Protein AF-D5RA62-F1 (afdb_monomer_lite)

Foldseek 3Di:
DDDDDDDDVPDDDPPVVVVVVCVVVVVPDQKDWDWDWDWDQDPVRDTWIKIKIKIFGVVVTWMWMWIDTPFWIKIWTDDPNDIDIDIGGPPD

Radius of gyration: 18.74 Å; chains: 1; bounding box: 50×47×43 Å

Secondary structure (DSSP, 8-state):
--------TT----HHHHH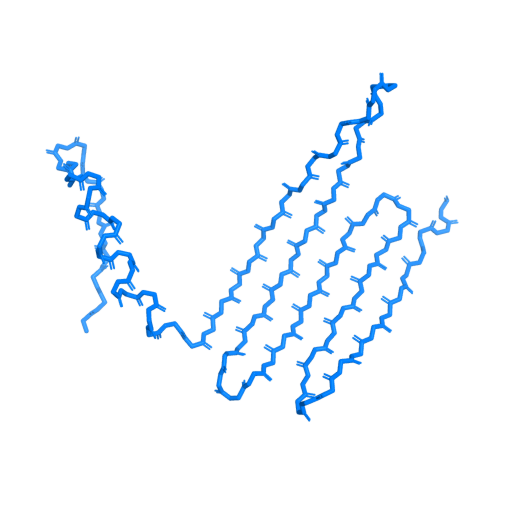HHHHHHHTT--EEEEEEEEEEE-TTS-EEEEEEEEEEEETTEEEEEEEE-SSEEEEEEEETTEEEEEEEE---

pLDDT: mean 85.16, std 15.79, range [36.69, 97.94]

Organism: Fusobacterium nucleatum subsp. nucleatum (strain ATCC 23726 / VPI 4351) (NCBI:txid525283)

Structure (mmCIF, N/CA/C/O backbone):
data_AF-D5RA62-F1
#
_entry.id   AF-D5RA62-F1
#
loop_
_atom_site.group_PDB
_atom_site.id
_atom_site.type_symbol
_atom_site.label_atom_id
_atom_site.label_alt_id
_atom_site.label_comp_id
_atom_site.label_asym_id
_atom_site.label_entity_id
_atom_site.label_seq_id
_atom_site.pdbx_PDB_ins_code
_atom_site.Cartn_x
_atom_site.Cartn_y
_atom_site.Cartn_z
_atom_site.occupancy
_atom_site.B_iso_or_equiv
_atom_site.auth_seq_id
_atom_site.auth_comp_id
_atom_site.auth_asym_id
_atom_site.auth_atom_id
_atom_site.pdbx_PDB_model_num
ATOM 1 N N . MET A 1 1 ? -22.721 14.880 7.371 1.00 37.12 1 MET A N 1
ATOM 2 C CA . MET A 1 1 ? -22.224 16.270 7.427 1.00 37.12 1 MET A CA 1
ATOM 3 C C . MET A 1 1 ? -20.777 16.241 6.966 1.00 37.12 1 MET A C 1
ATOM 5 O O . MET A 1 1 ? -19.951 15.687 7.675 1.00 37.12 1 MET A O 1
ATOM 9 N N . ILE A 1 2 ? -20.496 16.692 5.744 1.00 36.69 2 ILE A N 1
ATOM 10 C CA . ILE A 1 2 ? -19.127 16.777 5.221 1.00 36.69 2 ILE A CA 1
ATOM 11 C C . ILE A 1 2 ? -18.659 18.193 5.552 1.00 36.69 2 ILE A C 1
ATOM 13 O O . ILE A 1 2 ? -19.136 19.148 4.945 1.00 36.69 2 ILE A O 1
ATOM 17 N N . SER A 1 3 ? -17.814 18.346 6.571 1.00 41.31 3 SER A N 1
ATOM 18 C CA . SER A 1 3 ? -17.248 19.653 6.911 1.00 41.31 3 SER A CA 1
ATOM 19 C C . SER A 1 3 ? -16.079 19.940 5.980 1.00 41.31 3 SER A C 1
ATOM 21 O O . SER A 1 3 ? -14.994 19.390 6.149 1.00 41.31 3 SER A O 1
ATOM 23 N N . ILE A 1 4 ? -16.309 20.796 4.988 1.00 53.00 4 ILE A N 1
ATOM 24 C CA . ILE A 1 4 ? -15.243 21.388 4.182 1.00 53.00 4 ILE A CA 1
ATOM 25 C C . ILE A 1 4 ? -14.644 22.517 5.026 1.00 53.00 4 ILE A C 1
ATOM 27 O O . ILE A 1 4 ? -15.302 23.527 5.271 1.00 53.00 4 ILE A O 1
ATOM 31 N N . MET A 1 5 ? -13.425 22.326 5.534 1.00 53.88 5 MET A N 1
ATOM 32 C CA . MET A 1 5 ? -12.701 23.370 6.262 1.00 53.88 5 MET A CA 1
ATOM 33 C C . MET A 1 5 ? -12.103 24.349 5.250 1.00 53.88 5 MET A C 1
ATOM 35 O O . MET A 1 5 ? -11.142 24.027 4.556 1.00 53.88 5 MET A O 1
ATOM 39 N N . SER A 1 6 ? -12.689 25.542 5.154 1.00 48.03 6 SER A N 1
ATOM 40 C CA . SER A 1 6 ? -12.035 26.690 4.530 1.00 48.03 6 SER A CA 1
ATOM 41 C C . SER A 1 6 ? -11.033 27.249 5.539 1.00 48.03 6 SER A C 1
ATOM 43 O O . SER A 1 6 ? -11.420 27.690 6.620 1.00 48.03 6 SER A O 1
ATOM 45 N N . TYR A 1 7 ? -9.744 27.161 5.218 1.00 53.88 7 TYR A N 1
ATOM 46 C CA . TYR A 1 7 ? -8.691 27.814 5.988 1.00 53.88 7 TYR A CA 1
ATOM 47 C C . TYR A 1 7 ? -8.764 29.320 5.700 1.00 53.88 7 TYR A C 1
ATOM 49 O O . TYR A 1 7 ? -8.300 29.766 4.654 1.00 53.88 7 TYR A O 1
ATOM 57 N N . SER A 1 8 ? -9.388 30.098 6.590 1.00 57.78 8 SER A N 1
ATOM 58 C CA . SER A 1 8 ? -9.182 31.549 6.640 1.00 57.78 8 SER A CA 1
ATOM 59 C C . SER A 1 8 ? -7.903 31.843 7.428 1.00 57.78 8 SER A C 1
ATOM 61 O O . SER A 1 8 ? -7.575 31.117 8.368 1.00 57.78 8 SER A O 1
ATOM 63 N N . GLU A 1 9 ? -7.182 32.900 7.051 1.00 56.81 9 GLU A N 1
ATOM 64 C CA . GLU A 1 9 ? -5.845 33.242 7.572 1.00 56.81 9 GLU A CA 1
ATOM 65 C C . GLU A 1 9 ? -5.788 33.442 9.105 1.00 56.81 9 GLU A C 1
ATOM 67 O O . GLU A 1 9 ? -4.717 33.327 9.696 1.00 56.81 9 GLU A O 1
ATOM 72 N N . ASP A 1 10 ? -6.937 33.625 9.769 1.00 57.62 10 ASP A N 1
ATOM 73 C CA . ASP A 1 10 ? -7.022 34.020 11.183 1.00 57.62 10 ASP A CA 1
ATOM 74 C C . ASP A 1 10 ? -7.429 32.909 12.173 1.00 57.62 10 ASP A C 1
ATOM 76 O O . ASP A 1 10 ? -7.523 33.161 13.375 1.00 57.62 10 ASP A O 1
ATOM 80 N N . PHE A 1 11 ? -7.678 31.670 11.725 1.00 59.59 11 PHE A N 1
ATOM 81 C CA . PHE A 1 11 ? -8.054 30.570 12.630 1.00 59.59 11 PHE A CA 1
ATOM 82 C C . PHE A 1 11 ? -7.203 29.320 12.406 1.00 59.59 11 PHE A C 1
ATOM 84 O O . PHE A 1 11 ? -7.578 28.377 11.707 1.00 59.59 11 PHE A O 1
ATOM 91 N N . ILE A 1 12 ? -6.037 29.301 13.052 1.00 70.75 12 ILE A N 1
ATOM 92 C CA . ILE A 1 12 ? -5.169 28.125 13.106 1.00 70.75 12 ILE A CA 1
ATOM 93 C C . ILE A 1 12 ? -5.529 27.331 14.362 1.00 70.75 12 ILE A C 1
ATOM 9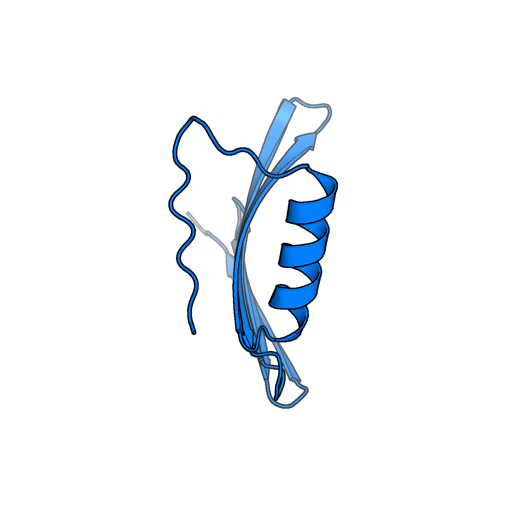5 O O . ILE A 1 12 ? -5.234 27.745 15.484 1.00 70.75 12 ILE A O 1
ATOM 99 N N . LEU A 1 13 ? -6.167 26.174 14.175 1.00 71.56 13 LEU A N 1
ATOM 100 C CA . LEU A 1 13 ? -6.381 25.223 15.265 1.00 71.56 13 LEU A CA 1
ATOM 101 C C . LEU A 1 13 ? -5.036 24.815 15.892 1.00 71.56 13 LEU A C 1
ATOM 103 O O . LEU A 1 13 ? -4.048 24.647 15.169 1.00 71.56 13 LEU A O 1
ATOM 107 N N . PRO A 1 14 ? -4.973 24.581 17.216 1.00 85.81 14 PRO A N 1
ATOM 108 C CA . PRO A 1 14 ? -3.778 24.035 17.840 1.00 85.81 14 PRO A CA 1
ATOM 109 C C . PRO A 1 14 ? -3.348 22.737 17.146 1.00 85.81 14 PRO A C 1
ATOM 111 O O . PRO A 1 14 ? -4.178 21.874 16.859 1.00 85.81 14 PRO A O 1
ATOM 114 N N . LYS A 1 15 ? -2.038 22.550 16.937 1.00 87.62 15 LYS A N 1
ATOM 115 C CA . LYS A 1 15 ? -1.465 21.348 16.292 1.00 87.62 15 LYS A CA 1
ATOM 116 C C . LYS A 1 15 ? -2.052 20.039 16.837 1.00 87.62 15 LYS A C 1
ATOM 118 O O . LYS A 1 15 ? -2.336 19.124 16.070 1.00 87.62 15 LYS A O 1
ATOM 123 N N . LYS A 1 16 ? -2.237 19.961 18.158 1.00 89.88 16 LYS A N 1
ATOM 124 C CA . LYS A 1 16 ? -2.828 18.802 18.837 1.00 89.88 16 LYS A CA 1
ATOM 125 C C . LYS A 1 16 ? -4.254 18.518 18.352 1.00 89.88 16 LYS A C 1
ATOM 127 O O . LYS A 1 16 ? -4.551 17.384 18.000 1.00 89.88 16 LYS A O 1
ATOM 132 N N . GLU A 1 17 ? -5.092 19.546 18.267 1.00 90.44 17 GLU A N 1
ATOM 133 C CA . GLU A 1 17 ? -6.484 19.414 17.833 1.00 90.44 17 GLU A CA 1
ATOM 134 C C . GLU A 1 17 ? -6.586 18.988 16.361 1.00 90.44 17 GLU A C 1
ATOM 136 O O . GLU A 1 17 ? -7.431 18.165 16.012 1.00 90.44 17 GLU A O 1
ATOM 141 N N . ILE A 1 18 ? -5.692 19.488 15.497 1.00 90.38 18 ILE A N 1
ATOM 142 C CA . ILE A 1 18 ? -5.621 19.069 14.087 1.00 90.38 18 ILE A CA 1
ATOM 143 C C . ILE A 1 18 ? -5.310 17.567 13.985 1.00 90.38 18 ILE A C 1
ATOM 145 O O . ILE A 1 18 ? -5.986 16.849 13.248 1.00 90.38 18 ILE A O 1
ATOM 149 N N . ILE A 1 19 ? -4.321 17.079 14.743 1.00 91.25 19 ILE A N 1
ATOM 150 C CA . ILE A 1 19 ? -3.926 15.661 14.741 1.00 91.25 19 ILE A CA 1
ATOM 151 C C . ILE A 1 19 ? -5.049 14.775 15.294 1.00 91.25 19 ILE A C 1
ATOM 153 O O . ILE A 1 19 ? -5.331 13.723 14.720 1.00 91.25 19 ILE A O 1
ATOM 157 N N . GLU A 1 20 ? -5.709 15.191 16.376 1.00 94.44 20 GLU A N 1
ATOM 158 C CA . GLU A 1 20 ? -6.822 14.445 16.978 1.00 94.44 20 GLU A CA 1
ATOM 159 C C . GLU A 1 20 ? -8.010 14.336 16.015 1.00 94.44 20 GLU A C 1
ATOM 161 O O . GLU A 1 20 ? -8.499 13.233 15.769 1.00 94.44 20 GLU A O 1
ATOM 166 N N . LYS A 1 21 ? -8.418 15.448 15.387 1.00 91.88 21 LYS A N 1
ATOM 167 C CA . LYS A 1 21 ? -9.483 15.453 14.370 1.00 91.88 21 LYS A CA 1
ATOM 168 C C . LYS A 1 21 ? -9.128 14.588 13.164 1.00 91.88 21 LYS A C 1
ATOM 170 O O . LYS A 1 21 ? -9.970 13.829 12.692 1.00 91.88 21 LYS A O 1
ATOM 175 N N . PHE A 1 22 ? -7.890 14.671 12.676 1.00 91.25 22 PHE A N 1
ATOM 176 C CA . PHE A 1 22 ? -7.424 13.821 11.580 1.00 91.25 22 PHE A CA 1
ATOM 177 C C . PHE A 1 22 ? -7.471 12.334 11.956 1.00 91.25 22 PHE A C 1
ATOM 179 O O . PHE A 1 22 ? -7.976 11.525 11.182 1.00 91.25 22 PHE A O 1
ATOM 186 N N . THR A 1 23 ? -6.995 11.983 13.153 1.00 93.25 23 THR A N 1
ATOM 187 C CA . THR A 1 23 ? -6.981 10.600 13.658 1.00 93.25 23 THR A CA 1
ATOM 188 C C . THR A 1 23 ? -8.389 10.038 13.818 1.00 93.25 23 THR A C 1
ATOM 190 O O . THR A 1 23 ? -8.629 8.880 13.495 1.00 93.25 23 THR A O 1
ATOM 193 N N . GLU A 1 24 ? -9.336 10.839 14.303 1.00 94.75 24 GL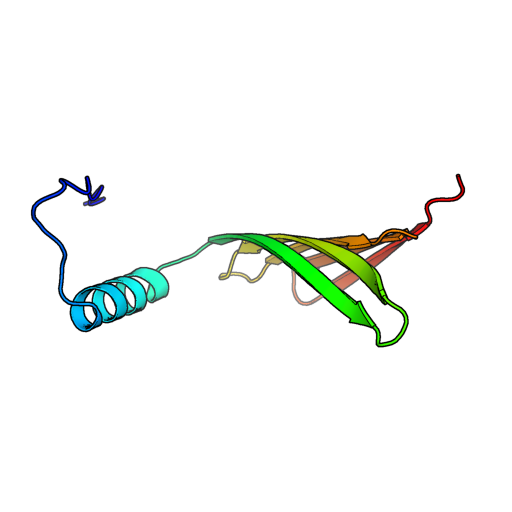U A N 1
ATOM 194 C CA . GLU A 1 24 ? -10.723 10.395 14.440 1.00 94.75 24 GLU A CA 1
ATOM 195 C C . GLU A 1 24 ? -11.387 10.202 13.073 1.00 94.75 24 GLU A C 1
ATOM 197 O O . GLU A 1 24 ? -12.016 9.174 12.820 1.00 94.75 24 GLU A O 1
ATOM 202 N N . ASN A 1 25 ? -11.187 11.149 12.154 1.00 91.31 25 ASN A N 1
ATOM 203 C CA . ASN A 1 25 ? -11.757 11.077 10.812 1.00 91.31 25 ASN A CA 1
ATOM 204 C C . ASN A 1 25 ? -11.173 9.916 9.992 1.00 91.31 25 ASN A C 1
ATOM 206 O O . ASN A 1 25 ? -11.900 9.281 9.225 1.00 91.31 25 ASN A O 1
ATOM 210 N N . SER A 1 26 ? -9.883 9.607 10.164 1.00 89.56 26 SER A N 1
ATOM 211 C CA . SER A 1 26 ? -9.203 8.572 9.382 1.00 89.56 26 SER A CA 1
ATOM 212 C C . SER A 1 26 ? -9.693 7.153 9.682 1.00 89.56 26 SER A C 1
ATOM 214 O O . SER A 1 26 ? -9.649 6.299 8.798 1.00 89.56 26 SER A O 1
ATOM 216 N N . LYS A 1 27 ? -10.263 6.905 10.871 1.00 91.81 27 LYS A N 1
ATOM 217 C CA . LYS A 1 27 ? -10.873 5.613 11.248 1.00 91.81 27 LYS A CA 1
ATOM 218 C C . LYS A 1 27 ? -12.000 5.169 10.312 1.00 91.81 27 LYS A C 1
ATOM 220 O O . LYS A 1 27 ? -12.270 3.975 10.217 1.00 91.81 27 LYS A O 1
ATOM 225 N N . ASN A 1 28 ? -12.658 6.119 9.645 1.00 91.19 28 ASN A N 1
ATOM 226 C CA . ASN A 1 28 ? -13.807 5.871 8.772 1.00 91.19 28 ASN A CA 1
ATOM 227 C C . ASN A 1 28 ? -13.444 5.862 7.277 1.00 91.19 28 ASN A C 1
ATOM 229 O O . ASN A 1 28 ? -14.335 5.809 6.429 1.00 91.19 28 ASN A O 1
ATOM 233 N N . ILE A 1 29 ? -12.156 5.941 6.932 1.00 92.69 29 ILE A N 1
ATOM 234 C CA . ILE A 1 29 ? -11.710 5.864 5.540 1.00 92.69 29 ILE A CA 1
ATOM 235 C C . ILE A 1 29 ? -11.968 4.447 5.022 1.00 92.69 29 ILE A C 1
ATOM 237 O O . ILE A 1 29 ? -11.467 3.477 5.579 1.00 92.69 29 ILE A O 1
ATOM 241 N N . ASN A 1 30 ? -12.737 4.329 3.939 1.00 95.00 30 ASN A N 1
ATOM 242 C CA . ASN A 1 30 ? -13.006 3.044 3.282 1.00 95.00 30 ASN A CA 1
ATOM 243 C C . ASN A 1 30 ? -12.099 2.801 2.073 1.00 95.00 30 ASN A C 1
ATOM 245 O O . ASN A 1 30 ? -11.879 1.653 1.689 1.00 95.00 30 ASN A O 1
ATOM 249 N N . SER A 1 31 ? -11.580 3.875 1.483 1.0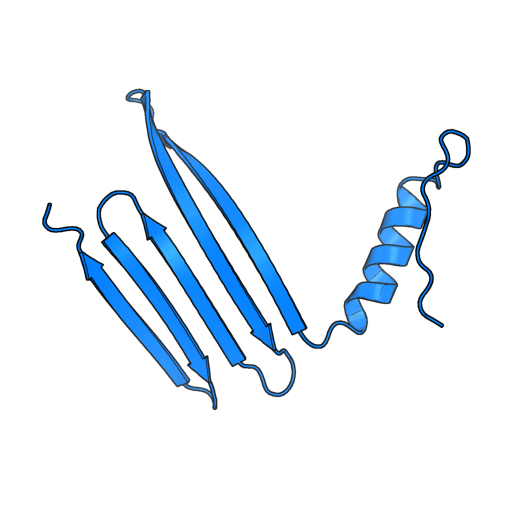0 95.75 31 SER A N 1
ATOM 250 C CA . SER A 1 31 ? -10.709 3.841 0.316 1.00 95.75 31 SER A CA 1
ATOM 251 C C . SER A 1 31 ? -9.784 5.051 0.296 1.00 95.75 31 SER A C 1
ATOM 253 O O . SER A 1 31 ? -10.146 6.116 0.799 1.00 95.75 31 SER A O 1
ATOM 255 N N . MET A 1 32 ? -8.605 4.905 -0.297 1.00 95.56 32 MET A N 1
ATOM 256 C CA . MET A 1 32 ? -7.591 5.954 -0.344 1.00 95.56 32 MET A CA 1
ATOM 257 C C . MET A 1 32 ? -6.799 5.872 -1.645 1.00 95.56 32 MET A C 1
ATOM 259 O O . MET A 1 32 ? -6.410 4.782 -2.048 1.00 95.56 32 MET A O 1
ATOM 263 N N . ASN A 1 33 ? -6.514 7.030 -2.238 1.00 96.56 33 ASN 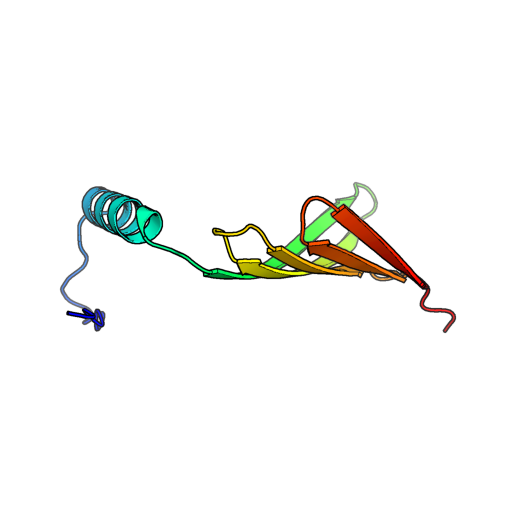A N 1
ATOM 264 C CA . ASN A 1 33 ? -5.497 7.163 -3.274 1.00 96.56 33 ASN A CA 1
ATOM 265 C C . ASN A 1 33 ? -4.258 7.799 -2.643 1.00 96.56 33 ASN A C 1
ATOM 267 O O . ASN A 1 33 ? -4.373 8.785 -1.913 1.00 96.56 33 ASN A O 1
ATOM 271 N N . ILE A 1 34 ? -3.092 7.221 -2.900 1.00 95.56 34 ILE A N 1
ATOM 272 C CA . ILE A 1 34 ? -1.811 7.616 -2.322 1.00 95.56 34 ILE A CA 1
ATOM 273 C C . ILE A 1 34 ? -0.840 7.866 -3.469 1.00 95.56 34 ILE A C 1
ATOM 275 O O . ILE A 1 34 ? -0.675 7.009 -4.332 1.00 95.56 34 ILE A O 1
ATOM 279 N N . VAL A 1 35 ? -0.178 9.019 -3.447 1.00 96.38 35 VAL A N 1
ATOM 280 C CA . VAL A 1 35 ? 0.922 9.354 -4.355 1.00 96.38 35 VAL A CA 1
ATOM 281 C C . VAL A 1 35 ? 2.142 9.676 -3.500 1.00 96.38 35 VAL A C 1
ATOM 283 O O . VAL A 1 35 ? 2.049 10.495 -2.586 1.00 96.38 35 VAL A O 1
ATOM 286 N N . VAL A 1 36 ? 3.263 9.007 -3.761 1.00 95.94 36 VAL A N 1
ATOM 287 C CA . VAL A 1 36 ? 4.531 9.187 -3.043 1.00 95.94 36 VAL A CA 1
ATOM 288 C C . VAL A 1 36 ? 5.655 9.370 -4.054 1.00 95.94 36 VAL A C 1
ATOM 290 O O . VAL A 1 36 ? 5.769 8.601 -5.005 1.00 95.94 36 VAL A O 1
ATOM 293 N N . GLU A 1 37 ? 6.502 10.367 -3.822 1.00 94.75 37 GLU A N 1
ATOM 294 C CA . GLU A 1 37 ? 7.781 10.542 -4.507 1.00 94.75 37 GLU A CA 1
ATOM 295 C C . GLU A 1 37 ? 8.894 10.308 -3.480 1.00 94.75 37 GLU A C 1
ATOM 297 O O . GLU A 1 37 ? 9.016 11.051 -2.506 1.00 94.75 37 GLU A O 1
ATOM 302 N N . ASP A 1 38 ? 9.691 9.261 -3.685 1.00 91.12 38 ASP A N 1
ATOM 303 C CA . ASP A 1 38 ? 10.852 8.953 -2.859 1.00 91.12 38 ASP A CA 1
ATOM 304 C C . ASP A 1 38 ? 12.128 9.340 -3.612 1.00 91.12 38 ASP A C 1
ATOM 306 O O . ASP A 1 38 ? 12.364 8.895 -4.735 1.00 91.12 38 ASP A O 1
ATOM 310 N N . THR A 1 39 ? 12.993 10.124 -2.969 1.00 89.38 39 THR A N 1
ATOM 311 C CA . THR A 1 39 ? 14.338 10.421 -3.478 1.00 89.38 39 THR A CA 1
ATOM 312 C C . THR A 1 39 ? 15.375 9.665 -2.653 1.00 89.38 39 THR A C 1
ATOM 314 O O . THR A 1 39 ? 15.585 9.954 -1.475 1.00 89.38 39 THR A O 1
ATOM 317 N N . ILE A 1 40 ? 16.051 8.700 -3.276 1.00 84.50 40 ILE A N 1
ATOM 318 C CA . ILE A 1 40 ? 17.158 7.953 -2.677 1.00 84.50 40 ILE A CA 1
ATOM 319 C C . ILE A 1 40 ? 18.472 8.596 -3.124 1.00 84.50 40 ILE A C 1
ATOM 321 O O . ILE A 1 40 ? 18.833 8.564 -4.301 1.00 84.50 40 ILE A O 1
ATOM 325 N N . ILE A 1 41 ? 19.204 9.162 -2.165 1.00 80.81 41 ILE A N 1
ATOM 326 C CA . ILE A 1 41 ? 20.505 9.797 -2.393 1.00 80.81 41 ILE A CA 1
ATOM 327 C C . ILE A 1 41 ? 21.603 8.791 -2.038 1.00 80.81 41 ILE A C 1
ATOM 329 O O . ILE A 1 41 ? 21.769 8.426 -0.872 1.00 80.81 41 ILE A O 1
ATOM 333 N N . ASN A 1 42 ? 22.367 8.330 -3.031 1.00 74.38 42 ASN A N 1
ATOM 334 C CA . ASN A 1 42 ? 23.562 7.516 -2.792 1.00 74.38 42 ASN A CA 1
ATOM 335 C C . ASN A 1 42 ? 24.793 8.422 -2.573 1.00 74.38 42 ASN A C 1
ATOM 337 O O . ASN A 1 42 ? 24.869 9.517 -3.124 1.00 74.38 42 ASN A O 1
ATOM 341 N N . LYS A 1 43 ? 25.801 7.942 -1.828 1.00 72.19 43 LYS A N 1
ATOM 342 C CA . LYS A 1 43 ? 27.082 8.630 -1.552 1.00 72.19 43 LYS A CA 1
ATOM 343 C C . LYS A 1 43 ? 27.821 9.116 -2.809 1.00 72.19 43 LYS A C 1
ATOM 345 O O . LYS A 1 43 ? 28.671 9.991 -2.699 1.00 72.19 43 LYS A O 1
ATOM 350 N N . ASN A 1 44 ? 27.492 8.569 -3.980 1.00 72.44 44 ASN A N 1
ATOM 351 C CA . ASN A 1 44 ? 28.079 8.931 -5.272 1.00 72.44 44 ASN A CA 1
ATOM 352 C C . ASN A 1 44 ? 27.286 10.018 -6.036 1.00 72.44 44 ASN A C 1
ATOM 354 O O . ASN A 1 44 ? 27.512 10.183 -7.228 1.00 72.44 44 ASN A O 1
ATOM 358 N N . ASN A 1 45 ? 26.359 10.740 -5.389 1.00 58.94 45 ASN A N 1
ATOM 359 C CA . ASN A 1 45 ? 25.518 11.807 -5.974 1.00 58.94 45 ASN A CA 1
ATOM 360 C C . ASN A 1 45 ? 24.596 11.385 -7.133 1.00 58.94 45 ASN A C 1
ATOM 362 O O . ASN A 1 45 ? 24.076 12.234 -7.855 1.00 58.94 45 ASN A O 1
ATOM 366 N N . ASN A 1 46 ? 24.333 10.088 -7.284 1.00 72.50 46 ASN A N 1
ATOM 367 C CA . ASN A 1 46 ? 23.267 9.625 -8.163 1.00 72.50 46 ASN A CA 1
ATOM 368 C C . ASN A 1 46 ? 21.959 9.647 -7.370 1.00 72.50 46 ASN A C 1
ATOM 370 O O . ASN A 1 46 ? 21.791 8.864 -6.429 1.00 72.50 46 ASN A O 1
ATOM 374 N N . ASN A 1 47 ? 21.062 10.557 -7.747 1.00 80.31 47 ASN A N 1
ATOM 375 C CA . ASN A 1 47 ? 19.710 10.616 -7.208 1.00 80.31 47 ASN A CA 1
ATOM 376 C C . ASN A 1 47 ? 18.859 9.575 -7.933 1.00 80.31 47 ASN A C 1
ATOM 378 O O . ASN A 1 47 ? 18.681 9.651 -9.147 1.00 80.31 47 ASN A O 1
ATOM 382 N N . LEU A 1 48 ? 18.337 8.608 -7.188 1.00 86.00 48 LEU A N 1
ATOM 383 C CA . LEU A 1 48 ? 17.332 7.676 -7.676 1.00 86.00 48 LEU A CA 1
ATOM 384 C C . LEU A 1 48 ? 15.967 8.187 -7.219 1.00 86.00 48 LEU A C 1
ATOM 386 O O . LEU A 1 48 ? 15.691 8.212 -6.021 1.00 86.00 48 LEU A O 1
ATOM 390 N N . ILE A 1 49 ? 15.138 8.610 -8.170 1.00 88.62 49 ILE A N 1
ATOM 391 C CA . ILE A 1 49 ? 13.767 9.051 -7.905 1.00 88.62 49 ILE A CA 1
ATOM 392 C C . ILE A 1 49 ? 12.831 7.879 -8.190 1.00 88.62 49 ILE A C 1
ATOM 394 O O . ILE A 1 49 ? 12.927 7.250 -9.244 1.00 88.62 49 ILE A O 1
ATOM 398 N N . ILE A 1 50 ? 11.952 7.574 -7.239 1.00 91.50 50 ILE A N 1
ATOM 399 C CA . ILE A 1 50 ? 10.951 6.515 -7.342 1.00 91.50 50 ILE A CA 1
ATOM 400 C C . ILE A 1 50 ? 9.580 7.142 -7.121 1.00 91.50 50 ILE A C 1
ATOM 402 O O . ILE A 1 50 ? 9.337 7.763 -6.087 1.00 91.50 50 ILE A O 1
ATOM 406 N N . TYR A 1 51 ? 8.671 6.927 -8.065 1.00 94.31 51 TYR A N 1
ATOM 407 C CA . TYR A 1 51 ? 7.283 7.366 -7.954 1.00 94.31 51 TYR A CA 1
ATOM 408 C C . TYR A 1 51 ? 6.393 6.183 -7.602 1.00 94.31 51 TYR A C 1
ATOM 410 O O . TYR A 1 51 ? 6.527 5.110 -8.184 1.00 94.31 51 TYR A O 1
ATOM 418 N N . LYS A 1 52 ? 5.475 6.361 -6.656 1.00 95.88 52 LYS A N 1
ATOM 419 C CA . LYS A 1 52 ? 4.518 5.332 -6.245 1.00 95.88 52 LYS A CA 1
ATOM 420 C C . LYS A 1 52 ? 3.119 5.910 -6.266 1.00 95.88 52 LYS A C 1
ATOM 422 O O . LYS A 1 52 ? 2.856 6.915 -5.613 1.00 95.88 52 LYS A O 1
ATOM 427 N N . GLU A 1 53 ? 2.220 5.237 -6.959 1.00 97.38 53 GLU A N 1
ATOM 428 C CA . GLU A 1 53 ? 0.800 5.562 -6.985 1.00 97.38 53 GLU A CA 1
ATOM 429 C C . GLU A 1 53 ? 0.022 4.328 -6.554 1.00 97.38 53 GLU A C 1
ATOM 431 O O . GLU A 1 53 ? 0.182 3.261 -7.141 1.00 97.38 53 GLU A O 1
ATOM 436 N N . ALA A 1 54 ? -0.798 4.456 -5.515 1.00 97.25 54 ALA A N 1
ATOM 437 C CA . ALA A 1 54 ? -1.614 3.365 -5.011 1.00 97.25 54 ALA A CA 1
ATOM 438 C C . ALA A 1 54 ? -3.071 3.785 -4.845 1.00 97.25 54 ALA A C 1
ATOM 440 O O . ALA A 1 54 ? -3.358 4.853 -4.311 1.00 97.25 54 ALA A O 1
ATOM 441 N N . SER A 1 55 ? -3.986 2.905 -5.230 1.00 97.50 55 SER A N 1
ATOM 442 C CA . SER A 1 55 ? -5.410 2.992 -4.920 1.00 97.50 55 SER A CA 1
ATOM 443 C C . SER A 1 55 ? -5.775 1.821 -4.018 1.00 97.50 55 SER A C 1
ATOM 445 O O . SER A 1 55 ? -5.486 0.672 -4.346 1.00 97.50 55 SER A O 1
ATOM 447 N N . LEU A 1 56 ? -6.388 2.098 -2.869 1.00 96.44 56 LEU A N 1
ATOM 448 C CA . LEU A 1 56 ? -6.726 1.103 -1.853 1.00 96.44 56 LEU A CA 1
ATOM 449 C C . LEU A 1 56 ? -8.214 1.152 -1.524 1.00 96.44 56 LEU A C 1
ATOM 451 O O . LEU A 1 56 ? -8.791 2.226 -1.373 1.00 96.44 56 LEU A O 1
ATOM 455 N N . ILE A 1 57 ? -8.805 -0.019 -1.314 1.00 96.25 57 ILE A N 1
ATOM 456 C CA . ILE A 1 57 ? -10.095 -0.227 -0.651 1.00 96.25 57 ILE A CA 1
ATOM 457 C C . ILE A 1 57 ? -9.803 -1.100 0.569 1.00 96.25 57 ILE A C 1
ATOM 459 O O . ILE A 1 57 ? -9.081 -2.085 0.454 1.00 96.25 57 ILE A O 1
ATOM 463 N N . LEU A 1 58 ? -10.309 -0.741 1.751 1.00 91.69 58 LEU A N 1
ATOM 464 C CA . LEU A 1 58 ? -9.953 -1.428 3.001 1.00 91.69 58 LEU A CA 1
ATOM 465 C C . LEU A 1 58 ? -10.884 -2.597 3.351 1.00 91.69 58 LEU A C 1
ATOM 467 O O . LEU A 1 58 ? -10.469 -3.498 4.081 1.00 91.69 58 LEU A O 1
ATOM 471 N N . LYS A 1 59 ? -12.139 -2.594 2.878 1.00 91.50 59 LYS A N 1
ATOM 472 C CA . LYS A 1 59 ? -13.146 -3.618 3.218 1.00 91.50 59 LYS A CA 1
ATOM 473 C C . LYS A 1 59 ? -14.089 -3.935 2.037 1.00 91.50 59 LYS A C 1
ATOM 475 O O . LYS A 1 59 ? -14.952 -3.109 1.746 1.00 91.50 59 LYS A O 1
ATOM 480 N N . PRO A 1 60 ? -13.993 -5.135 1.424 1.00 91.81 60 PRO A N 1
ATOM 481 C CA . PRO A 1 60 ? -12.862 -6.064 1.532 1.00 91.81 60 PRO A CA 1
ATOM 482 C C . PRO A 1 60 ? -11.571 -5.404 1.026 1.00 91.81 60 PRO A C 1
ATOM 484 O O . PRO A 1 60 ? -11.628 -4.452 0.250 1.00 91.81 60 PRO A O 1
ATOM 487 N N . PHE A 1 61 ? -10.414 -5.875 1.496 1.00 94.56 61 PHE A N 1
ATOM 488 C CA . PHE A 1 61 ? -9.143 -5.283 1.089 1.00 94.56 61 PHE A CA 1
ATOM 489 C C . PHE A 1 61 ? -8.869 -5.538 -0.397 1.00 94.56 61 PHE A C 1
ATOM 491 O O . PHE A 1 61 ? -8.856 -6.688 -0.842 1.00 94.56 61 PHE A O 1
ATOM 498 N N . SER A 1 62 ? -8.602 -4.470 -1.143 1.00 97.00 62 SER A N 1
ATOM 499 C CA . SER A 1 62 ? -8.037 -4.541 -2.487 1.00 97.00 62 SER A CA 1
ATOM 500 C C . SER A 1 62 ? -7.108 -3.364 -2.742 1.00 97.00 62 SER A C 1
ATOM 502 O O . SER A 1 62 ? -7.352 -2.266 -2.241 1.00 97.00 62 SER A O 1
ATOM 504 N N . MET A 1 63 ? -6.074 -3.573 -3.545 1.00 97.81 63 MET A N 1
ATOM 505 C CA . MET A 1 63 ? -5.082 -2.553 -3.854 1.00 97.81 63 MET A CA 1
ATOM 506 C C . MET A 1 63 ? -4.610 -2.675 -5.296 1.00 97.81 63 MET A C 1
ATOM 508 O O . MET A 1 63 ? -4.364 -3.774 -5.778 1.00 97.81 63 MET A O 1
ATOM 512 N N . GLU A 1 64 ? -4.410 -1.536 -5.936 1.00 97.94 64 GLU A N 1
ATOM 513 C CA . GLU A 1 64 ? -3.621 -1.393 -7.152 1.00 97.94 64 GLU A CA 1
ATOM 514 C C . GLU A 1 64 ? -2.473 -0.439 -6.835 1.00 97.94 64 GLU A C 1
ATOM 516 O O . GLU A 1 64 ? -2.713 0.648 -6.318 1.00 97.94 64 GLU A O 1
ATOM 521 N N . LEU A 1 65 ? -1.235 -0.858 -7.075 1.00 97.75 65 LEU A N 1
ATOM 522 C CA . LEU A 1 65 ? -0.027 -0.081 -6.829 1.00 97.75 65 LEU A CA 1
ATOM 523 C C . LEU A 1 65 ? 0.841 -0.107 -8.085 1.00 97.75 65 LEU A C 1
ATOM 525 O O . LEU A 1 65 ? 1.183 -1.174 -8.585 1.00 97.75 65 LEU A O 1
ATOM 529 N N . THR A 1 66 ? 1.244 1.071 -8.540 1.00 97.25 66 THR A N 1
ATOM 530 C CA . THR A 1 66 ? 2.274 1.260 -9.559 1.00 97.25 66 THR A CA 1
ATOM 531 C C . THR A 1 66 ? 3.494 1.891 -8.906 1.00 97.25 66 THR A C 1
ATOM 533 O O . THR A 1 66 ? 3.380 2.910 -8.226 1.00 97.25 66 THR A O 1
ATOM 536 N N . VAL A 1 67 ? 4.666 1.300 -9.114 1.00 95.56 67 VAL A N 1
ATOM 537 C CA . VAL A 1 67 ? 5.962 1.856 -8.722 1.00 95.56 67 VAL A CA 1
ATOM 538 C C . VAL A 1 67 ? 6.741 2.136 -9.995 1.00 95.56 67 VAL A C 1
ATOM 540 O O . VAL A 1 67 ? 7.144 1.199 -10.675 1.00 95.56 67 VAL A O 1
ATOM 543 N N . LYS A 1 68 ? 6.966 3.408 -10.309 1.00 93.19 68 LYS A N 1
ATOM 544 C CA . LYS A 1 68 ? 7.796 3.814 -11.441 1.00 93.19 68 LYS A CA 1
ATOM 545 C C . LYS A 1 68 ? 9.221 4.024 -10.968 1.00 93.19 68 LYS A C 1
ATOM 547 O O . LYS A 1 68 ? 9.477 4.877 -10.109 1.00 93.19 68 LYS A O 1
ATOM 552 N N . MET A 1 69 ? 10.137 3.234 -11.511 1.00 89.81 69 MET A N 1
ATOM 553 C CA . MET A 1 69 ? 11.573 3.407 -11.325 1.00 89.81 69 MET A CA 1
ATOM 554 C C . MET A 1 69 ? 12.201 3.847 -12.651 1.00 89.81 69 MET A C 1
ATOM 556 O O . MET A 1 69 ? 11.618 3.624 -13.705 1.00 89.81 69 MET A O 1
ATOM 560 N N . PRO A 1 70 ? 13.418 4.415 -12.647 1.00 86.50 70 PRO A N 1
ATOM 561 C CA . PRO A 1 70 ? 14.063 4.859 -13.884 1.00 86.50 70 PRO A CA 1
ATOM 562 C C . PRO A 1 70 ? 14.345 3.757 -14.912 1.00 86.50 70 PRO A C 1
ATOM 564 O O . PRO A 1 70 ? 14.619 4.074 -16.060 1.00 86.50 70 PRO A O 1
ATOM 567 N N . SER A 1 71 ? 14.367 2.487 -14.500 1.00 86.69 71 SER A N 1
ATOM 568 C CA . SER A 1 71 ? 14.751 1.360 -15.366 1.00 86.69 71 SER A CA 1
ATOM 569 C C . SER A 1 71 ? 13.594 0.418 -15.698 1.00 86.69 71 SER A C 1
ATOM 571 O O . SER A 1 71 ? 13.674 -0.336 -16.664 1.00 86.69 71 SER A O 1
ATOM 573 N N . PHE A 1 72 ? 12.552 0.399 -14.871 1.00 90.69 72 PHE A N 1
ATOM 574 C CA . PHE A 1 72 ? 11.378 -0.444 -15.050 1.00 90.69 72 PHE A CA 1
ATOM 575 C C . PHE A 1 72 ? 10.255 0.008 -14.118 1.00 90.69 72 PHE A C 1
ATOM 577 O O . PHE A 1 72 ? 10.498 0.576 -13.050 1.00 90.69 72 PHE A O 1
ATOM 584 N N . ASP A 1 73 ? 9.031 -0.318 -14.500 1.00 93.94 73 ASP A N 1
ATOM 585 C CA . ASP A 1 73 ? 7.853 -0.164 -13.662 1.00 93.94 73 ASP A CA 1
ATOM 586 C C . ASP A 1 73 ? 7.514 -1.488 -12.969 1.00 93.94 73 ASP A C 1
ATOM 588 O O . ASP A 1 73 ? 7.686 -2.570 -13.537 1.00 93.94 73 ASP A O 1
ATOM 592 N N . ILE A 1 74 ? 6.986 -1.403 -11.749 1.00 96.00 74 ILE A N 1
ATOM 593 C CA . ILE A 1 74 ? 6.402 -2.529 -11.017 1.00 96.00 74 ILE A CA 1
ATOM 594 C C . ILE A 1 74 ? 4.914 -2.263 -10.833 1.00 96.00 74 ILE A C 1
ATOM 596 O O . ILE A 1 74 ? 4.522 -1.231 -10.288 1.00 96.00 74 ILE A O 1
ATOM 600 N N . TYR A 1 75 ? 4.090 -3.233 -11.208 1.00 96.94 75 TYR A N 1
ATOM 601 C CA . TYR A 1 75 ? 2.655 -3.229 -10.963 1.00 96.94 75 TYR A CA 1
ATOM 602 C C . TYR A 1 75 ? 2.321 -4.296 -9.929 1.00 96.94 75 TYR A C 1
ATOM 604 O O . TYR A 1 75 ? 2.717 -5.454 -10.065 1.00 96.94 75 TYR A O 1
ATOM 612 N N . VAL A 1 76 ? 1.581 -3.914 -8.894 1.00 97.69 76 VAL A N 1
ATOM 613 C CA . VAL A 1 76 ? 1.122 -4.803 -7.829 1.00 97.69 76 VAL A CA 1
ATOM 614 C C . VAL A 1 76 ? -0.389 -4.692 -7.716 1.00 97.69 76 VAL A C 1
ATOM 616 O O . VAL A 1 76 ? -0.929 -3.604 -7.533 1.00 97.69 76 VAL A O 1
ATOM 619 N N . TYR A 1 77 ? -1.076 -5.827 -7.771 1.00 97.31 77 TYR A N 1
ATOM 620 C CA . TYR A 1 77 ? -2.514 -5.910 -7.557 1.00 97.31 77 TYR A CA 1
ATOM 621 C C . TYR A 1 77 ? -2.813 -6.875 -6.417 1.00 97.31 77 TYR A C 1
ATOM 623 O O . TYR A 1 77 ? -2.403 -8.031 -6.464 1.00 97.31 77 TYR A O 1
ATOM 631 N N . ALA A 1 78 ? -3.530 -6.424 -5.393 1.00 97.12 78 ALA A N 1
ATOM 632 C CA . ALA A 1 78 ? -4.011 -7.274 -4.316 1.00 97.12 78 ALA A CA 1
ATOM 633 C C . ALA A 1 78 ? -5.536 -7.350 -4.362 1.00 97.12 78 ALA A C 1
ATOM 635 O O . ALA A 1 78 ? -6.207 -6.319 -4.316 1.00 97.12 78 ALA A O 1
ATOM 636 N N . LYS A 1 79 ? -6.093 -8.558 -4.445 1.00 95.19 79 LYS A N 1
ATOM 637 C CA . LYS A 1 79 ? -7.542 -8.785 -4.457 1.00 95.19 79 LYS A CA 1
ATOM 638 C C . LYS A 1 79 ? -7.871 -10.212 -4.042 1.00 95.19 79 LYS A C 1
ATOM 640 O O . LYS A 1 79 ? -7.136 -11.138 -4.367 1.00 95.19 79 LYS A O 1
ATOM 645 N N . ASP A 1 80 ? -8.978 -10.375 -3.319 1.00 92.81 80 ASP A N 1
ATOM 646 C CA . ASP A 1 80 ? -9.525 -11.675 -2.905 1.00 92.81 80 ASP A CA 1
ATOM 647 C C . ASP A 1 80 ? -8.505 -12.561 -2.156 1.00 92.81 80 ASP A C 1
ATOM 649 O O . ASP A 1 80 ? -8.530 -13.785 -2.245 1.00 92.81 80 ASP A O 1
ATOM 653 N N . GLY A 1 81 ? -7.590 -11.931 -1.408 1.00 91.19 81 GLY A N 1
ATOM 654 C CA . GLY A 1 81 ? -6.524 -12.609 -0.659 1.00 91.19 81 GLY A CA 1
ATOM 655 C C . GLY A 1 81 ? -5.276 -12.967 -1.477 1.00 91.19 81 GLY A C 1
ATOM 656 O O . GLY A 1 81 ? -4.323 -13.496 -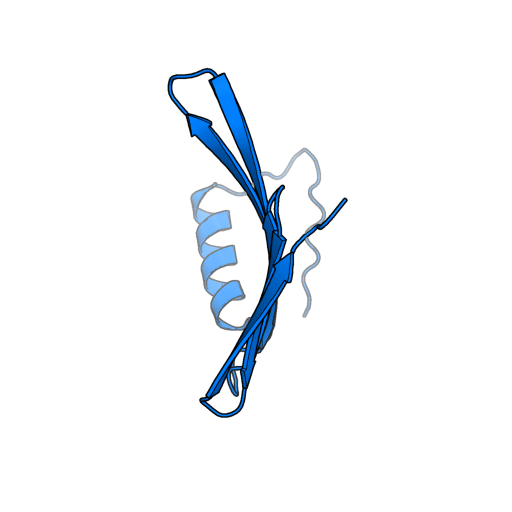0.910 1.00 91.19 81 GLY A O 1
ATOM 657 N N . TYR A 1 82 ? -5.248 -12.651 -2.772 1.00 96.25 82 TYR A N 1
ATOM 658 C CA . TYR A 1 82 ? -4.104 -12.867 -3.656 1.00 96.25 82 TYR A CA 1
ATOM 659 C C . TYR A 1 82 ? -3.340 -11.571 -3.913 1.00 96.25 82 TYR A C 1
ATOM 661 O O . TYR A 1 82 ? -3.916 -10.483 -3.882 1.00 96.25 82 TYR A O 1
ATOM 669 N N . ILE A 1 83 ? -2.043 -11.707 -4.196 1.00 97.25 83 ILE A N 1
ATOM 670 C CA . ILE A 1 83 ? -1.162 -10.623 -4.635 1.00 97.25 83 ILE A CA 1
ATOM 671 C C . ILE A 1 83 ? -0.559 -11.034 -5.977 1.00 97.25 83 ILE A C 1
ATOM 673 O O . ILE A 1 83 ? 0.055 -12.094 -6.088 1.00 97.25 83 ILE A O 1
ATOM 677 N N . TYR A 1 84 ? -0.736 -10.187 -6.981 1.00 96.31 84 TYR A N 1
ATOM 678 C CA . TYR A 1 84 ? -0.189 -10.327 -8.322 1.00 96.31 84 TYR A CA 1
ATOM 679 C C . TYR A 1 84 ? 0.847 -9.236 -8.540 1.00 96.31 84 TYR A C 1
ATOM 681 O O . TYR A 1 84 ? 0.624 -8.085 -8.165 1.00 96.31 84 TYR A O 1
ATOM 689 N N . THR A 1 85 ? 1.964 -9.595 -9.156 1.00 96.69 85 THR A N 1
ATOM 690 C CA . THR A 1 85 ? 3.064 -8.674 -9.439 1.00 96.69 85 THR A CA 1
ATOM 691 C C . THR A 1 85 ? 3.493 -8.823 -10.888 1.00 96.69 85 THR A C 1
ATOM 693 O O . THR A 1 85 ? 3.625 -9.947 -11.374 1.00 96.69 85 THR A O 1
ATOM 696 N N . ALA A 1 86 ? 3.734 -7.706 -11.561 1.00 95.62 86 ALA A N 1
ATOM 697 C CA . ALA A 1 86 ? 4.300 -7.666 -12.901 1.00 95.62 86 ALA A CA 1
ATOM 698 C C . ALA A 1 86 ? 5.374 -6.581 -12.979 1.00 95.62 86 ALA A C 1
ATOM 700 O O . ALA A 1 86 ? 5.288 -5.564 -12.293 1.00 95.62 86 ALA A O 1
ATOM 701 N N . GLU A 1 87 ? 6.362 -6.803 -13.836 1.00 94.62 87 GLU A N 1
ATOM 702 C CA . GLU A 1 87 ? 7.443 -5.859 -14.106 1.00 94.62 87 GLU A CA 1
ATOM 703 C C . GLU A 1 87 ? 7.409 -5.483 -15.588 1.00 94.62 87 GLU A C 1
ATOM 705 O O . GLU A 1 87 ? 7.180 -6.339 -16.447 1.00 94.62 87 GLU A O 1
ATOM 710 N N . SER A 1 88 ? 7.630 -4.205 -15.886 1.00 91.06 88 SER A N 1
ATOM 711 C CA . SER A 1 88 ? 7.748 -3.690 -17.249 1.00 91.06 88 SER A CA 1
ATOM 712 C C . SER A 1 88 ? 9.054 -2.930 -17.387 1.00 91.06 88 SER A C 1
ATOM 714 O O . SER A 1 88 ? 9.177 -1.807 -16.907 1.00 91.06 88 SER A O 1
ATOM 716 N N . PHE A 1 89 ? 10.031 -3.548 -18.044 1.00 85.25 89 PHE A N 1
ATOM 717 C CA . PHE A 1 89 ? 11.326 -2.929 -18.299 1.00 85.25 89 PHE A CA 1
ATOM 718 C C . PHE A 1 89 ? 11.219 -1.845 -19.367 1.00 85.25 89 PHE A C 1
ATOM 720 O O . PHE A 1 89 ? 10.586 -2.048 -20.406 1.00 85.25 89 PHE A O 1
ATOM 727 N N . ASP A 1 90 ? 11.870 -0.713 -19.115 1.00 71.69 90 ASP A N 1
ATOM 728 C CA . ASP A 1 90 ? 12.063 0.315 -20.128 1.00 71.69 90 ASP A CA 1
ATOM 729 C C . ASP A 1 90 ? 13.267 -0.106 -20.985 1.00 71.69 90 ASP A C 1
ATOM 731 O O . ASP A 1 90 ? 14.418 0.004 -20.567 1.00 71.69 90 ASP A O 1
ATOM 735 N N . PHE A 1 91 ? 13.000 -0.714 -22.146 1.00 58.41 91 PHE A N 1
ATOM 736 C CA . PHE A 1 91 ? 14.034 -1.203 -23.074 1.00 58.41 91 PHE A CA 1
ATOM 737 C C . PHE A 1 91 ? 14.535 -0.120 -24.048 1.00 58.41 91 PHE A C 1
ATOM 739 O O . PHE A 1 91 ? 15.141 -0.465 -25.066 1.00 58.41 91 PHE A O 1
ATOM 746 N N . ASN A 1 92 ? 14.242 1.157 -23.776 1.00 54.88 92 ASN A N 1
ATOM 747 C CA . ASN A 1 92 ? 14.708 2.286 -24.587 1.00 54.88 92 ASN A CA 1
ATOM 748 C C . ASN A 1 92 ? 16.228 2.486 -24.517 1.00 54.88 92 ASN A C 1
ATOM 750 O O . ASN A 1 92 ? 16.806 2.400 -23.410 1.00 54.88 92 ASN A O 1
#

Sequence (92 aa):
MISIMSYSEDFILPKKEIIEKFTENSKNINSMNIVVEDTIINKNNNNLIIYKEASLILKPFSMELTVKMPSFDIYVYAKDGYIYTAESFDFN